Protein AF-A0A7C6ZCL3-F1 (afdb_monomer_lite)

Foldseek 3Di:
DDLQQWFDDQDADPPDDRWGWTWGFDDDPNFTWTWIWTDDPNDIDTPDTGTDPDDTDGPPNDDPDD

Secondary structure (DSSP, 8-state):
--GGGEEEEEEPPSSSS---EEEE--EETTEEEEEEEEEETTEEEEEEEEE-SS----TTS-----

Structure (mmCIF, N/CA/C/O backbone):
data_AF-A0A7C6ZCL3-F1
#
_entry.id   AF-A0A7C6ZCL3-F1
#
loop_
_atom_site.group_PDB
_atom_site.id
_atom_site.type_symbol
_atom_site.label_atom_id
_atom_site.label_alt_id
_atom_site.label_comp_id
_atom_site.label_asym_id
_atom_site.label_entity_id
_atom_site.label_seq_id
_atom_site.pdbx_PDB_ins_code
_atom_site.Cartn_x
_atom_site.Cartn_y
_atom_site.Cartn_z
_atom_site.occupancy
_atom_site.B_iso_or_equiv
_atom_site.auth_seq_id
_atom_site.auth_comp_id
_atom_site.auth_asym_id
_atom_site.auth_atom_id
_atom_site.pdbx_PDB_model_num
ATOM 1 N N . MET A 1 1 ? -7.378 -9.961 2.528 1.00 83.75 1 MET A N 1
ATOM 2 C CA . MET A 1 1 ? -7.460 -8.571 2.038 1.00 83.75 1 MET A CA 1
ATOM 3 C C . MET A 1 1 ? -8.810 -8.385 1.379 1.00 83.75 1 MET A C 1
ATOM 5 O O . MET A 1 1 ? -9.238 -9.270 0.643 1.00 83.75 1 MET A O 1
ATOM 9 N N . LYS A 1 2 ? -9.490 -7.294 1.704 1.00 94.19 2 LYS A N 1
ATOM 10 C CA . LYS A 1 2 ? -10.800 -6.889 1.190 1.00 94.19 2 LYS A CA 1
ATOM 11 C C . LYS A 1 2 ? -10.635 -5.644 0.315 1.00 94.19 2 LYS A C 1
ATOM 13 O O . LYS A 1 2 ? -9.612 -4.971 0.380 1.00 94.19 2 LYS A O 1
ATOM 18 N N . VAL A 1 3 ? -11.665 -5.299 -0.457 1.00 95.12 3 VAL A N 1
ATOM 19 C CA . VAL A 1 3 ? -11.683 -4.058 -1.259 1.00 95.12 3 VAL A CA 1
ATOM 20 C C . VAL A 1 3 ? -11.518 -2.816 -0.376 1.00 95.12 3 VAL A C 1
ATOM 22 O O . VAL A 1 3 ? -10.832 -1.882 -0.763 1.00 95.12 3 VAL A O 1
ATOM 25 N N . SER A 1 4 ? -12.060 -2.833 0.844 1.00 95.81 4 SER A N 1
ATOM 26 C CA . SER A 1 4 ? -11.895 -1.757 1.830 1.00 95.81 4 SER A CA 1
ATOM 27 C C . SER A 1 4 ? -10.460 -1.569 2.330 1.00 95.81 4 SER A C 1
ATOM 29 O O . SER A 1 4 ? -10.172 -0.544 2.931 1.00 95.81 4 SER A O 1
ATOM 31 N N . ASP A 1 5 ? -9.577 -2.551 2.120 1.00 96.44 5 ASP A N 1
ATOM 32 C CA . ASP A 1 5 ? -8.169 -2.461 2.520 1.00 96.44 5 ASP A CA 1
ATOM 33 C C . ASP A 1 5 ? -7.316 -1.806 1.427 1.00 96.44 5 ASP A C 1
ATOM 35 O O . ASP A 1 5 ? -6.128 -1.583 1.633 1.00 96.44 5 ASP A O 1
ATOM 39 N N . TYR A 1 6 ? -7.880 -1.557 0.242 1.00 96.88 6 TYR A N 1
ATOM 40 C CA . TYR A 1 6 ? -7.177 -0.900 -0.852 1.00 96.88 6 TYR A CA 1
ATOM 41 C C . TYR A 1 6 ? -6.859 0.551 -0.495 1.00 96.88 6 TYR A C 1
ATOM 43 O O . TYR A 1 6 ? -7.727 1.273 -0.001 1.00 96.88 6 TYR A O 1
ATOM 51 N N . CYS A 1 7 ? -5.633 0.970 -0.804 1.00 96.69 7 CYS A N 1
ATOM 52 C CA . CYS A 1 7 ? -5.179 2.339 -0.595 1.00 96.69 7 CYS A CA 1
ATOM 53 C C . CYS A 1 7 ? -4.908 3.051 -1.915 1.00 96.69 7 CYS A C 1
ATOM 55 O O . CYS A 1 7 ? -5.451 4.122 -2.166 1.00 96.69 7 CYS A O 1
ATOM 57 N N . GLU A 1 8 ? -4.067 2.462 -2.765 1.00 96.50 8 GLU A N 1
ATOM 58 C CA . GLU A 1 8 ? -3.533 3.155 -3.935 1.00 96.50 8 GLU A CA 1
ATOM 59 C C . GLU A 1 8 ? -3.089 2.167 -5.022 1.00 96.50 8 GLU A C 1
ATOM 61 O O . GLU A 1 8 ? -2.669 1.041 -4.741 1.00 96.50 8 GLU A O 1
ATOM 66 N N . GLY A 1 9 ? -3.173 2.587 -6.280 1.00 94.38 9 GLY A N 1
ATOM 67 C CA . GLY A 1 9 ? -2.789 1.804 -7.446 1.00 94.38 9 GLY A CA 1
ATOM 68 C C . GLY A 1 9 ? -3.685 2.073 -8.661 1.00 94.38 9 GLY A C 1
ATOM 69 O O . GLY A 1 9 ? -4.680 2.785 -8.566 1.00 94.38 9 GLY A O 1
ATOM 70 N N . PRO A 1 10 ? -3.364 1.491 -9.824 1.00 94.44 10 PRO A N 1
ATOM 71 C CA . PRO A 1 10 ? -2.068 0.914 -10.166 1.00 94.44 10 PRO A CA 1
ATOM 72 C C . PRO A 1 10 ? -0.967 1.987 -10.222 1.00 94.44 10 PRO A C 1
ATOM 74 O O . PRO A 1 10 ? -1.094 2.975 -10.936 1.00 94.44 10 PRO A O 1
ATOM 77 N N . LEU A 1 11 ? 0.140 1.759 -9.519 1.00 93.00 11 LEU A N 1
ATOM 78 C CA . LEU A 1 11 ? 1.331 2.606 -9.546 1.00 93.00 11 LEU A CA 1
ATOM 79 C C . LEU A 1 11 ? 2.365 2.050 -10.517 1.00 93.00 11 LEU A C 1
ATOM 81 O O . LEU A 1 11 ? 2.577 0.836 -10.572 1.00 93.00 11 LEU A O 1
ATOM 85 N N . ASP A 1 12 ? 3.045 2.930 -11.239 1.00 90.25 12 ASP A N 1
ATOM 86 C CA . ASP A 1 12 ? 4.219 2.544 -12.013 1.00 90.25 12 ASP A CA 1
ATOM 87 C C . ASP A 1 12 ? 5.377 2.108 -11.107 1.00 90.25 12 ASP A C 1
ATOM 89 O O . ASP A 1 12 ? 5.482 2.481 -9.936 1.00 90.25 12 ASP A O 1
ATOM 93 N N . GLY A 1 13 ? 6.211 1.208 -11.624 1.00 76.56 13 GLY A N 1
ATOM 94 C CA . GLY A 1 13 ? 7.384 0.719 -10.914 1.00 76.56 13 GLY A CA 1
ATOM 95 C C . GLY A 1 13 ? 8.593 1.623 -11.130 1.00 76.56 13 GLY A C 1
ATOM 96 O O . GLY A 1 13 ? 8.972 1.873 -12.265 1.00 76.56 13 GLY A O 1
ATOM 97 N N . ASP A 1 14 ? 9.272 2.000 -10.046 1.00 66.25 14 ASP A N 1
ATOM 98 C CA . ASP A 1 14 ? 10.470 2.862 -10.109 1.00 66.25 14 ASP A CA 1
ATOM 99 C C . ASP A 1 14 ? 11.749 2.142 -10.585 1.00 66.25 14 ASP A C 1
ATOM 101 O O . ASP A 1 14 ? 12.779 2.765 -10.814 1.00 66.25 14 ASP A O 1
ATOM 105 N N . THR A 1 15 ? 11.732 0.808 -10.699 1.00 62.88 15 THR A N 1
ATOM 106 C CA . THR A 1 15 ? 12.952 -0.005 -10.858 1.00 62.88 15 THR A CA 1
ATOM 107 C C . THR A 1 15 ? 12.828 -1.023 -11.988 1.00 62.88 15 THR A C 1
ATOM 109 O O . THR A 1 15 ? 12.592 -2.205 -11.727 1.00 62.88 15 THR A O 1
ATOM 112 N N . GLY A 1 16 ? 12.965 -0.572 -13.240 1.00 61.44 16 GLY A N 1
ATOM 113 C CA . GLY A 1 16 ? 13.319 -1.386 -14.420 1.00 61.44 16 GLY A CA 1
ATOM 114 C C . GLY A 1 16 ? 12.404 -2.561 -14.803 1.00 61.44 16 GLY A C 1
ATOM 115 O O . GLY A 1 16 ? 12.686 -3.257 -15.774 1.00 61.44 16 GLY A O 1
ATOM 116 N N . ARG A 1 17 ? 11.320 -2.812 -14.065 1.00 66.81 17 ARG A N 1
ATOM 117 C CA . ARG A 1 17 ? 10.322 -3.842 -14.360 1.00 66.81 17 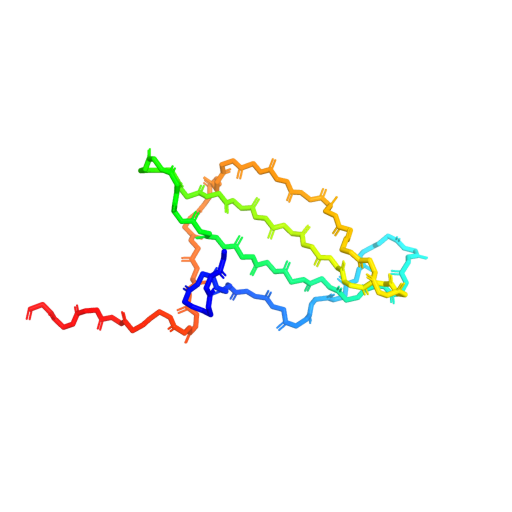ARG A CA 1
ATOM 118 C C . ARG A 1 17 ? 9.003 -3.144 -14.673 1.00 66.81 17 ARG A C 1
ATOM 120 O O . ARG A 1 17 ? 8.545 -2.383 -13.819 1.00 66.81 17 ARG A O 1
ATOM 127 N N . PRO A 1 18 ? 8.367 -3.421 -15.826 1.00 80.88 18 PRO A N 1
ATOM 128 C CA . PRO A 1 18 ? 7.099 -2.810 -16.226 1.00 80.88 18 PRO A CA 1
ATOM 129 C C . PRO A 1 18 ? 5.925 -3.440 -15.458 1.00 80.88 18 PRO A C 1
ATOM 131 O O . PRO A 1 18 ? 4.984 -3.971 -16.039 1.00 80.88 18 PRO A O 1
ATOM 134 N N . LEU A 1 19 ? 6.019 -3.460 -14.128 1.00 89.69 19 LEU A N 1
ATOM 135 C CA . LEU A 1 19 ? 4.985 -3.969 -13.241 1.00 89.69 19 LEU A CA 1
ATOM 136 C C . LEU A 1 19 ? 4.184 -2.804 -12.686 1.00 89.69 19 LEU A C 1
ATOM 138 O O . LEU A 1 19 ? 4.753 -1.814 -12.225 1.00 89.69 19 LEU A O 1
ATOM 142 N N . LYS A 1 20 ? 2.867 -2.980 -12.678 1.00 94.19 20 LYS A N 1
ATOM 143 C CA . LYS A 1 20 ? 1.957 -2.127 -11.929 1.00 94.19 20 LYS A CA 1
ATOM 144 C C . LYS A 1 20 ? 1.872 -2.625 -10.490 1.00 94.19 20 LYS A C 1
ATOM 146 O O . LYS A 1 20 ? 1.818 -3.834 -10.255 1.00 94.19 20 LYS A O 1
ATOM 151 N N . TRP A 1 21 ? 1.882 -1.699 -9.542 1.00 95.25 21 TRP A N 1
ATOM 152 C CA . TRP A 1 21 ? 1.848 -1.990 -8.114 1.00 95.25 21 TRP A CA 1
ATOM 153 C C . TRP A 1 21 ? 0.545 -1.514 -7.491 1.00 95.25 21 TRP A C 1
ATOM 155 O O . TRP A 1 21 ? 0.049 -0.440 -7.812 1.00 95.25 21 TRP A O 1
ATOM 165 N N . TRP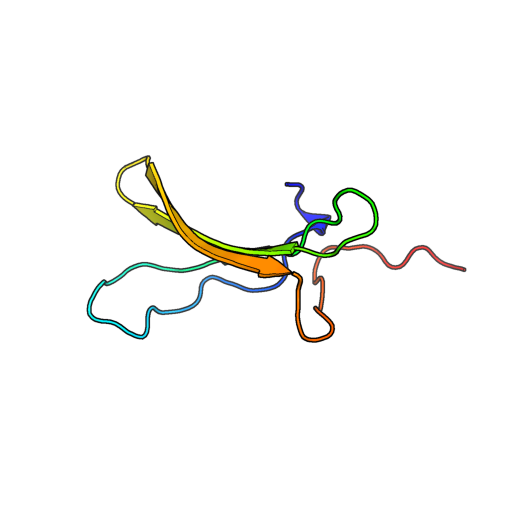 A 1 22 ? 0.035 -2.291 -6.550 1.00 96.44 22 TRP A N 1
ATOM 166 C CA . TRP A 1 22 ? -1.097 -1.935 -5.713 1.00 96.44 22 TRP A CA 1
ATOM 167 C C . TRP A 1 22 ? -0.660 -1.942 -4.261 1.00 96.44 22 TRP A C 1
ATOM 169 O O . TRP A 1 22 ? 0.098 -2.818 -3.831 1.00 96.44 22 TRP A O 1
ATOM 179 N N . ILE A 1 23 ? -1.144 -0.955 -3.526 1.00 97.31 23 ILE A N 1
ATOM 180 C CA . ILE A 1 23 ? -0.939 -0.802 -2.099 1.00 97.31 23 ILE A CA 1
ATOM 181 C C . ILE A 1 23 ? -2.252 -1.123 -1.407 1.00 97.31 23 ILE A C 1
ATOM 183 O O . ILE A 1 23 ? -3.316 -0.604 -1.752 1.00 97.31 23 ILE A O 1
ATOM 187 N N . PHE A 1 24 ? -2.141 -1.963 -0.394 1.00 97.62 24 PHE A N 1
ATOM 188 C CA . PHE A 1 24 ? -3.222 -2.273 0.514 1.00 97.62 24 PHE A CA 1
ATOM 189 C C . PHE A 1 24 ? -2.726 -2.132 1.942 1.00 97.62 24 PHE A C 1
ATOM 191 O O . PHE A 1 24 ? -1.571 -2.459 2.234 1.00 97.62 24 PHE A O 1
ATOM 198 N N . ALA A 1 25 ? -3.621 -1.702 2.821 1.00 97.62 25 ALA A N 1
ATOM 199 C CA . ALA A 1 25 ? -3.339 -1.532 4.228 1.00 97.62 25 ALA A CA 1
ATOM 200 C C . ALA A 1 25 ? -4.355 -2.235 5.141 1.00 97.62 25 ALA A C 1
ATOM 202 O O . ALA A 1 25 ? -5.101 -1.563 5.854 1.00 97.62 25 ALA A O 1
ATOM 203 N N . PRO A 1 26 ? -4.438 -3.580 5.127 1.00 96.94 26 PRO A N 1
ATOM 204 C CA . PRO A 1 26 ? -5.325 -4.294 6.036 1.00 96.94 26 PRO A CA 1
ATOM 205 C C . PRO A 1 26 ? -4.908 -4.086 7.495 1.00 96.94 26 PRO A C 1
ATOM 207 O O . PRO A 1 26 ? -3.723 -3.968 7.816 1.00 96.94 26 PRO A O 1
ATOM 210 N N . GLU A 1 27 ? -5.894 -4.121 8.384 1.00 95.69 27 GLU A N 1
ATOM 211 C CA . GLU A 1 27 ? -5.656 -4.216 9.818 1.00 95.69 27 GLU A CA 1
ATOM 212 C C . GLU A 1 27 ? -5.571 -5.689 10.237 1.00 95.69 27 GLU A C 1
ATOM 214 O O . GLU A 1 27 ? -6.433 -6.504 9.894 1.00 95.69 27 GLU A O 1
ATOM 219 N N . TYR A 1 28 ? -4.524 -6.040 10.977 1.00 94.38 28 TYR A N 1
ATOM 220 C CA . TYR A 1 28 ? -4.311 -7.373 11.524 1.00 94.38 28 TYR A CA 1
ATOM 221 C C . TYR A 1 28 ? -3.787 -7.259 12.955 1.00 94.38 28 TYR A C 1
ATOM 223 O O . TYR A 1 28 ? -2.767 -6.616 13.192 1.00 94.38 28 TYR A O 1
ATOM 231 N N . CYS A 1 29 ? -4.493 -7.866 13.913 1.00 95.19 29 CYS A N 1
ATOM 232 C CA . CYS A 1 29 ? -4.169 -7.783 15.344 1.00 95.19 29 CYS A CA 1
ATOM 233 C C . CYS A 1 29 ? -3.978 -6.333 15.845 1.00 95.19 29 CYS A C 1
ATOM 235 O O . CYS A 1 29 ? -3.043 -6.055 16.592 1.00 95.19 29 CYS A O 1
ATOM 237 N N . GLY A 1 30 ? -4.833 -5.402 15.402 1.00 95.19 30 GLY A N 1
ATOM 238 C CA . GLY A 1 30 ? -4.748 -3.980 15.764 1.00 95.19 30 GLY A CA 1
ATOM 239 C C . GLY A 1 30 ? -3.598 -3.217 15.094 1.00 95.19 30 GLY A C 1
ATOM 240 O O . GLY A 1 30 ? -3.320 -2.075 15.454 1.00 95.19 30 GLY A O 1
ATOM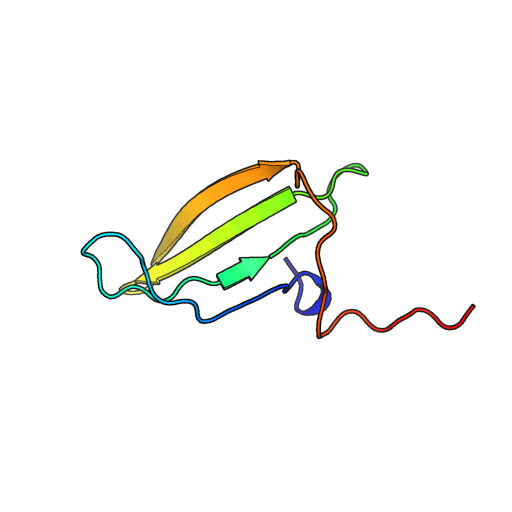 241 N N . VAL A 1 31 ? -2.898 -3.831 14.134 1.00 96.19 31 VAL A N 1
ATOM 242 C CA . VAL A 1 31 ? -1.795 -3.213 13.394 1.00 96.19 31 VAL A CA 1
ATOM 243 C C . VAL A 1 31 ? -2.181 -3.050 11.932 1.00 96.19 31 VAL A C 1
ATOM 245 O O . VAL A 1 31 ? -2.540 -4.013 11.261 1.00 96.19 31 VAL A O 1
ATOM 248 N N . VAL A 1 32 ? -2.040 -1.831 11.416 1.00 97.31 32 VAL A N 1
ATOM 249 C CA . VAL A 1 32 ? -2.166 -1.554 9.984 1.00 97.31 32 VAL A CA 1
ATOM 250 C C . VAL A 1 32 ? -0.886 -1.988 9.270 1.00 97.31 32 VAL A C 1
ATOM 252 O O . VAL A 1 32 ? 0.211 -1.521 9.595 1.00 97.31 32 VAL A O 1
ATOM 255 N N . LEU A 1 33 ? -1.013 -2.893 8.303 1.00 98.00 33 LEU A N 1
ATOM 256 C CA . LEU A 1 33 ? 0.107 -3.436 7.533 1.00 98.00 33 LEU A CA 1
ATOM 257 C C . LEU A 1 33 ? 0.170 -2.783 6.158 1.00 98.00 33 LEU A C 1
ATOM 259 O O . LEU A 1 33 ? -0.746 -2.964 5.383 1.00 98.00 33 LEU A O 1
ATOM 263 N N . TYR A 1 34 ? 1.256 -2.107 5.805 1.00 97.75 34 TYR A N 1
ATOM 264 C CA . TYR A 1 34 ? 1.500 -1.652 4.439 1.00 97.75 34 TYR A CA 1
ATOM 265 C C . TYR A 1 34 ? 1.993 -2.817 3.573 1.00 97.75 34 TYR A C 1
ATOM 267 O O . TYR A 1 34 ? 3.063 -3.386 3.824 1.00 97.75 34 TYR A O 1
ATOM 275 N N . ILE A 1 35 ? 1.224 -3.162 2.540 1.00 97.69 35 ILE A N 1
ATOM 276 C CA . ILE A 1 35 ? 1.529 -4.256 1.616 1.00 97.69 35 ILE A CA 1
ATOM 277 C C . ILE A 1 35 ? 1.533 -3.713 0.183 1.00 97.69 35 ILE A C 1
ATOM 279 O O . ILE A 1 35 ? 0.496 -3.281 -0.319 1.00 97.69 35 ILE A O 1
ATOM 283 N N . LYS A 1 36 ? 2.687 -3.770 -0.494 1.00 96.00 36 LYS A N 1
ATOM 284 C CA . LYS A 1 36 ? 2.847 -3.364 -1.903 1.00 96.00 36 LYS A CA 1
ATOM 285 C C . LYS A 1 36 ? 3.060 -4.590 -2.782 1.00 96.00 36 LYS A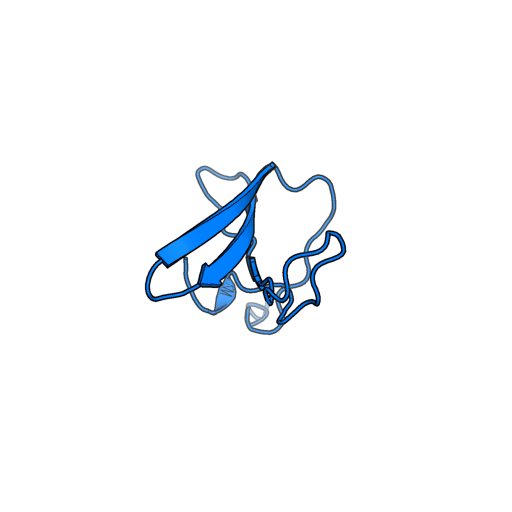 C 1
ATOM 287 O O . LYS A 1 36 ? 4.093 -5.256 -2.669 1.00 96.00 36 LYS A O 1
ATOM 292 N N . VAL A 1 37 ? 2.107 -4.875 -3.668 1.00 95.75 37 VAL A N 1
ATOM 293 C CA . VAL A 1 37 ? 2.096 -6.080 -4.513 1.00 95.75 37 VAL A CA 1
ATOM 294 C C . VAL A 1 37 ? 1.930 -5.767 -5.995 1.00 95.75 37 VAL A C 1
ATOM 296 O O . VAL A 1 37 ? 1.355 -4.748 -6.356 1.00 95.75 37 VAL A O 1
ATOM 299 N N . ALA A 1 38 ? 2.407 -6.657 -6.857 1.00 94.94 38 ALA A N 1
ATOM 300 C CA . ALA A 1 38 ? 2.153 -6.641 -8.295 1.00 94.94 38 ALA A CA 1
ATOM 301 C C . ALA A 1 38 ? 1.672 -8.017 -8.759 1.00 94.94 38 ALA A C 1
ATOM 303 O O . ALA A 1 38 ? 2.089 -9.041 -8.214 1.00 94.94 38 ALA A O 1
ATOM 304 N N . LEU A 1 39 ? 0.839 -8.048 -9.797 1.00 92.81 39 LEU A N 1
ATOM 305 C CA . LEU A 1 39 ? 0.462 -9.283 -10.479 1.00 92.81 39 LEU A CA 1
ATOM 306 C C . LEU A 1 39 ? 1.295 -9.430 -11.755 1.00 92.81 39 LEU A C 1
ATOM 308 O O . LEU A 1 39 ? 1.358 -8.511 -12.568 1.00 92.81 39 LEU A O 1
ATOM 312 N N . CYS A 1 40 ? 1.941 -10.580 -11.932 1.00 89.44 40 CYS A N 1
ATOM 313 C CA . CYS A 1 40 ? 2.750 -10.882 -13.110 1.00 89.44 40 CYS A CA 1
ATOM 314 C C . CYS A 1 40 ? 2.609 -12.360 -13.472 1.00 89.44 40 CYS A C 1
ATOM 316 O O . CYS A 1 40 ? 2.911 -13.225 -12.650 1.00 89.44 40 CYS A O 1
ATOM 318 N N . SER A 1 41 ? 2.143 -12.654 -14.689 1.00 90.88 41 SER A N 1
ATOM 319 C CA . SER A 1 41 ? 2.014 -14.024 -15.215 1.00 90.88 41 SER A CA 1
ATOM 320 C C . SER A 1 41 ? 1.308 -14.991 -14.251 1.00 90.88 41 SER A C 1
ATOM 322 O O . SER A 1 41 ? 1.803 -16.082 -13.971 1.00 90.88 41 SER A O 1
ATOM 324 N N . GLY A 1 42 ? 0.177 -14.561 -13.677 1.00 91.62 42 GLY A N 1
ATOM 325 C CA . GLY A 1 42 ? -0.607 -15.355 -12.719 1.00 91.62 42 GLY A CA 1
ATOM 326 C C . GLY A 1 42 ? 0.004 -15.478 -11.317 1.00 91.62 42 GLY A C 1
ATOM 327 O O . GLY A 1 42 ? -0.521 -16.217 -10.490 1.00 91.62 42 GLY A O 1
ATOM 328 N N . ARG A 1 43 ? 1.100 -14.767 -11.024 1.00 92.75 43 ARG A N 1
ATOM 329 C CA . ARG A 1 43 ? 1.752 -14.743 -9.707 1.00 92.75 43 ARG A CA 1
ATOM 330 C C . ARG A 1 43 ? 1.569 -13.394 -9.026 1.00 92.75 43 ARG A C 1
ATOM 332 O O . ARG A 1 43 ? 1.563 -12.358 -9.686 1.00 92.75 43 ARG A O 1
ATOM 339 N N . CYS A 1 44 ? 1.499 -13.417 -7.698 1.00 93.38 44 CYS A N 1
ATOM 340 C CA . CYS A 1 44 ? 1.581 -12.225 -6.863 1.00 93.38 44 CYS A CA 1
ATOM 341 C C . CYS A 1 44 ? 3.030 -12.020 -6.403 1.00 93.38 44 CYS A C 1
ATOM 343 O O . CYS A 1 44 ? 3.647 -12.931 -5.849 1.00 93.38 44 CYS A O 1
ATOM 345 N N . ILE A 1 45 ? 3.576 -10.833 -6.648 1.00 92.94 45 ILE A N 1
ATOM 346 C CA . ILE A 1 45 ? 4.910 -10.417 -6.216 1.00 92.94 45 ILE A CA 1
ATOM 347 C C . ILE A 1 45 ? 4.733 -9.412 -5.086 1.00 92.94 45 ILE A C 1
ATOM 349 O O . ILE A 1 45 ? 4.140 -8.359 -5.299 1.00 92.94 45 ILE A O 1
ATOM 353 N N . CYS A 1 46 ? 5.285 -9.702 -3.910 1.00 94.81 46 CYS A N 1
ATOM 354 C CA . CYS A 1 46 ? 5.306 -8.776 -2.780 1.00 94.81 46 CYS A CA 1
ATOM 355 C C . CYS A 1 46 ? 6.611 -7.969 -2.783 1.00 94.81 46 CYS A C 1
ATOM 357 O O . CYS A 1 46 ? 7.687 -8.546 -2.637 1.00 94.81 46 CYS A O 1
ATOM 359 N N . LYS A 1 47 ? 6.526 -6.644 -2.956 1.00 93.00 47 LYS A N 1
ATOM 360 C CA . LYS A 1 47 ? 7.682 -5.726 -2.906 1.00 93.00 47 LYS A CA 1
ATOM 361 C C . LYS A 1 47 ? 7.939 -5.192 -1.501 1.00 93.00 47 LYS A C 1
ATOM 363 O O . LYS A 1 47 ? 9.094 -5.030 -1.122 1.00 93.00 47 LYS A O 1
ATOM 368 N N . SER A 1 48 ? 6.886 -4.932 -0.731 1.00 94.88 48 SER A N 1
ATOM 369 C CA . SER A 1 48 ? 6.998 -4.405 0.633 1.00 94.88 48 SER A CA 1
ATOM 370 C C . SER A 1 48 ? 5.907 -5.000 1.513 1.00 94.88 48 SER A C 1
ATOM 372 O O . SER A 1 48 ? 4.758 -5.076 1.085 1.00 94.88 48 SER A O 1
ATOM 374 N N . PHE A 1 49 ? 6.283 -5.409 2.724 1.00 97.19 49 PHE A N 1
ATOM 375 C CA . PHE A 1 49 ? 5.383 -5.884 3.772 1.00 97.19 49 PHE A CA 1
ATOM 376 C C . PHE A 1 49 ? 5.939 -5.403 5.111 1.00 97.19 49 PHE A C 1
ATOM 378 O O . PHE A 1 49 ? 6.959 -5.910 5.577 1.00 97.19 49 PHE A O 1
ATOM 385 N N . HIS A 1 50 ? 5.293 -4.424 5.731 1.00 97.56 50 HIS A N 1
ATOM 386 C CA . HIS A 1 50 ? 5.694 -3.911 7.044 1.00 97.56 50 HIS A CA 1
ATOM 387 C C . HIS A 1 50 ? 4.526 -3.197 7.727 1.00 97.56 50 HIS A C 1
ATOM 389 O O . HIS A 1 50 ? 3.493 -2.955 7.113 1.00 97.56 50 HIS A O 1
ATOM 395 N N . LYS A 1 51 ? 4.678 -2.825 9.000 1.00 97.88 51 LYS A N 1
ATOM 396 C CA . LYS A 1 51 ? 3.734 -1.920 9.669 1.00 97.88 51 LYS A CA 1
ATOM 397 C C . LYS A 1 51 ? 3.688 -0.578 8.928 1.00 97.88 51 LYS A C 1
ATOM 399 O O . LYS A 1 51 ? 4.743 -0.047 8.571 1.00 97.88 51 LYS A O 1
ATOM 404 N N . ALA A 1 52 ? 2.496 -0.031 8.705 1.00 96.69 52 ALA A N 1
ATOM 405 C CA . ALA A 1 52 ? 2.345 1.301 8.132 1.00 96.69 52 ALA A CA 1
ATOM 406 C C . ALA A 1 52 ? 3.034 2.342 9.034 1.00 96.69 52 ALA A C 1
ATOM 408 O O . ALA A 1 52 ? 2.821 2.369 10.246 1.00 96.69 52 ALA A O 1
ATOM 409 N N . GLN A 1 53 ? 3.911 3.151 8.439 1.00 94.94 53 GLN A N 1
ATOM 410 C CA . GLN A 1 53 ? 4.668 4.192 9.148 1.00 94.94 53 GLN A CA 1
ATOM 411 C C . GLN A 1 53 ? 3.922 5.529 9.193 1.00 94.94 53 GLN A C 1
ATOM 413 O O . GLN A 1 53 ? 4.207 6.359 10.049 1.00 94.94 53 GLN A O 1
ATOM 418 N N .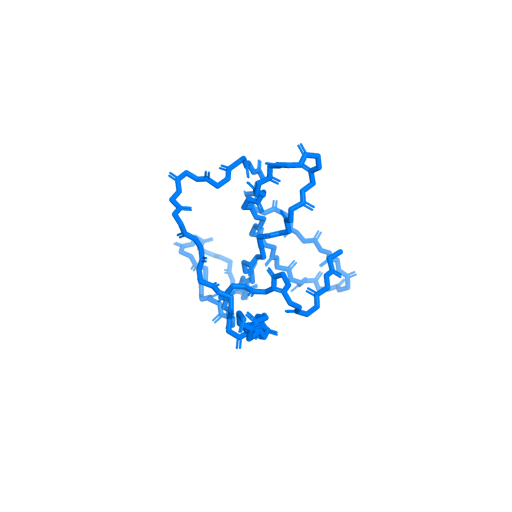 TYR A 1 54 ? 2.969 5.710 8.282 1.00 92.38 54 TYR A N 1
ATOM 419 C CA . TYR A 1 54 ? 2.149 6.902 8.130 1.00 92.38 54 TYR A CA 1
ATOM 420 C C . TYR A 1 54 ? 0.682 6.493 8.030 1.00 92.38 54 TYR A C 1
ATOM 422 O O . TYR A 1 54 ? 0.375 5.325 7.766 1.00 92.38 54 TYR A O 1
ATOM 430 N N . GLU A 1 55 ? -0.213 7.458 8.228 1.00 91.31 55 GLU A N 1
ATOM 431 C CA . GLU A 1 55 ? -1.631 7.267 7.948 1.00 91.31 55 GLU A CA 1
ATOM 432 C C . GLU A 1 55 ? -1.843 6.886 6.480 1.00 91.31 55 GLU A C 1
ATOM 434 O O . GLU A 1 55 ? -1.135 7.331 5.576 1.00 91.31 55 GLU A O 1
ATOM 439 N N . VAL A 1 56 ? -2.823 6.020 6.256 1.00 92.50 56 VAL A N 1
ATOM 440 C CA . VAL A 1 56 ? -3.161 5.471 4.946 1.00 92.50 56 VAL A CA 1
ATOM 441 C C . VAL A 1 56 ? -4.586 5.877 4.607 1.00 92.50 56 VAL A C 1
ATOM 443 O O . VAL A 1 56 ? -5.489 5.788 5.435 1.00 92.50 56 VAL A O 1
ATOM 446 N N . THR A 1 57 ? -4.789 6.338 3.378 1.00 94.81 57 THR A N 1
ATOM 447 C CA . THR A 1 57 ? -6.121 6.659 2.860 1.00 94.81 57 THR A CA 1
ATOM 448 C C . THR A 1 57 ? -6.734 5.415 2.231 1.00 94.81 57 THR A C 1
ATOM 450 O O . THR A 1 57 ? -6.038 4.647 1.569 1.00 94.81 57 THR A O 1
ATOM 453 N N . TYR A 1 58 ? -8.038 5.220 2.426 1.00 95.56 58 TYR A N 1
ATOM 454 C CA . TYR A 1 58 ? -8.770 4.064 1.917 1.00 95.56 58 TYR A CA 1
ATOM 455 C C . TYR A 1 58 ? -9.930 4.509 1.018 1.00 95.56 58 TYR A C 1
ATOM 457 O O . TYR A 1 58 ? -11.031 4.731 1.523 1.00 95.56 58 TYR A O 1
ATOM 465 N N . PRO A 1 59 ? -9.743 4.595 -0.312 1.00 95.38 59 PRO A N 1
ATOM 466 C CA . PRO A 1 59 ? -10.764 5.115 -1.229 1.00 95.38 59 PRO A CA 1
ATOM 467 C C . PRO A 1 59 ? -12.101 4.361 -1.205 1.00 95.38 59 PRO A C 1
ATOM 469 O O . PRO A 1 59 ? -13.121 4.890 -1.634 1.00 95.38 59 PRO A O 1
ATOM 472 N N . PHE A 1 60 ? -12.100 3.113 -0.726 1.00 93.31 60 PHE A N 1
ATOM 473 C CA . PHE A 1 60 ? -13.281 2.247 -0.698 1.00 93.31 60 PHE A CA 1
ATOM 474 C C . PHE A 1 60 ? -13.715 1.834 0.710 1.00 93.31 60 PHE A C 1
ATOM 476 O O . PHE A 1 60 ? -14.648 1.036 0.853 1.00 93.31 60 PHE A O 1
ATOM 483 N N . LYS A 1 61 ? -13.055 2.329 1.763 1.00 90.44 61 LYS A N 1
ATOM 484 C CA . LYS A 1 61 ? -13.533 2.113 3.130 1.00 90.44 61 LYS A CA 1
ATOM 485 C C . LYS A 1 61 ? -14.607 3.160 3.379 1.00 90.44 61 LYS A C 1
ATOM 487 O O . LYS A 1 61 ? -14.313 4.346 3.423 1.00 90.44 61 LYS A O 1
ATOM 492 N N . LYS A 1 62 ? -15.863 2.719 3.476 1.00 80.88 62 LYS A N 1
ATOM 493 C CA . LYS A 1 62 ? -16.949 3.609 3.890 1.00 80.88 62 LYS A CA 1
ATOM 494 C C . LYS A 1 62 ? -16.585 4.174 5.258 1.00 80.88 62 LYS A C 1
ATOM 496 O O . LYS A 1 62 ? -16.225 3.397 6.147 1.00 80.88 62 LYS A O 1
ATOM 501 N N . GLU A 1 63 ? -16.668 5.489 5.411 1.00 63.34 63 GLU A N 1
ATOM 502 C CA . GLU A 1 63 ? -16.741 6.079 6.741 1.00 63.34 63 GLU A CA 1
ATOM 503 C C . GLU A 1 63 ? -17.952 5.442 7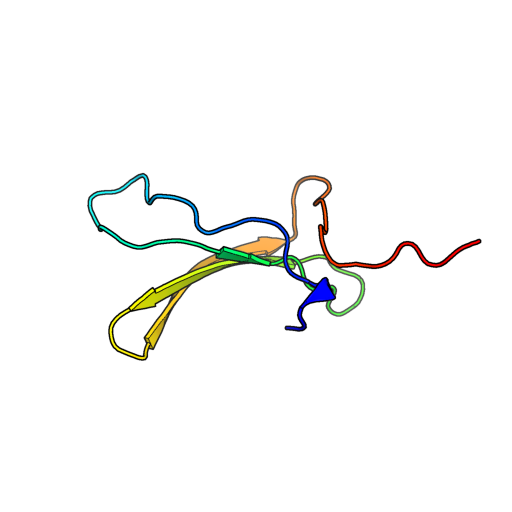.420 1.00 63.34 63 GLU A C 1
ATOM 505 O O . GLU A 1 63 ? -19.051 5.408 6.863 1.00 63.34 63 GLU A O 1
ATOM 510 N N . VAL A 1 64 ? -17.725 4.808 8.565 1.00 56.72 64 VAL A N 1
ATOM 511 C CA . VAL A 1 64 ? -18.840 4.424 9.421 1.00 56.72 64 VAL A CA 1
ATOM 512 C C . VAL A 1 64 ? -19.368 5.753 9.943 1.00 56.72 64 VAL A C 1
ATOM 514 O O . VAL A 1 64 ? -18.646 6.432 10.669 1.00 56.72 64 VAL A O 1
ATOM 517 N N . GLU A 1 65 ? -20.553 6.161 9.482 1.00 43.84 65 GLU A N 1
ATOM 518 C CA . GLU A 1 65 ? -21.273 7.310 10.038 1.00 43.84 65 GLU A CA 1
ATOM 519 C C . GLU A 1 65 ? -21.310 7.150 11.564 1.00 43.84 65 GLU A C 1
ATOM 521 O O . GLU A 1 65 ? -21.670 6.083 12.071 1.00 43.84 65 GLU A O 1
ATOM 526 N N . ALA A 1 66 ? -20.818 8.178 12.257 1.00 36.47 66 ALA A N 1
ATOM 527 C CA . ALA A 1 66 ? -20.733 8.243 13.711 1.00 36.47 66 ALA A CA 1
ATOM 528 C C . ALA A 1 66 ? -22.114 8.375 14.364 1.00 36.47 66 ALA A C 1
ATOM 530 O O . ALA A 1 66 ? -22.991 9.041 13.767 1.00 36.47 66 ALA A O 1
#

Sequence (66 aa):
MKVSDYCEGPLDGDTGRPLKWWIFAPEYCGVVLYIKVALCSGRCICKSFHKAQYEVTYPFKKEVEA

pLDDT: mean 89.38, std 13.11, range [36.47, 98.0]

Radius of gyration: 12.84 Å; chains: 1; bounding box: 35×24×32 Å